Protein AF-A0AA88HZB4-F1 (afdb_monomer)

pLDDT: mean 80.57, std 10.84, range [52.97, 94.88]

Structure (mmCIF, N/CA/C/O backbone):
data_AF-A0AA88HZB4-F1
#
_entry.id   AF-A0AA88HZB4-F1
#
loop_
_atom_site.group_PDB
_atom_site.id
_atom_site.type_symbol
_atom_site.label_atom_id
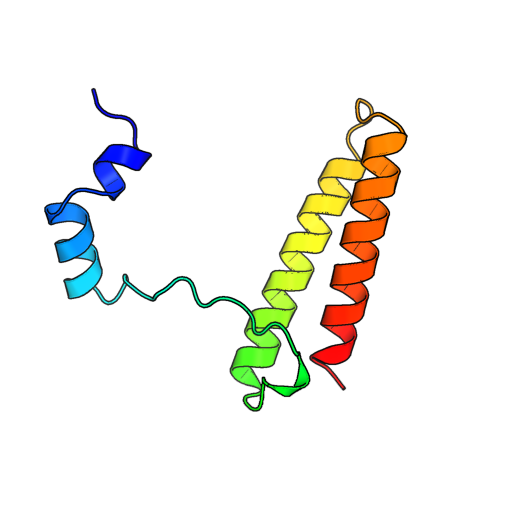_atom_site.label_alt_id
_atom_site.label_comp_id
_atom_site.label_asym_id
_atom_site.label_entity_id
_atom_site.label_seq_id
_atom_site.pdbx_PDB_ins_code
_atom_site.Cartn_x
_atom_site.Cartn_y
_atom_site.Cartn_z
_atom_site.occupancy
_atom_site.B_iso_or_equiv
_atom_site.auth_seq_id
_atom_site.auth_comp_id
_atom_site.auth_asym_id
_atom_site.auth_atom_id
_atom_site.pdbx_PDB_model_num
ATOM 1 N N . MET A 1 1 ? 25.271 -20.239 12.674 1.00 54.69 1 MET A N 1
ATOM 2 C CA . MET A 1 1 ? 24.549 -19.139 13.359 1.00 54.69 1 MET A CA 1
ATOM 3 C C . MET A 1 1 ? 23.183 -18.993 12.704 1.00 54.69 1 MET A C 1
ATOM 5 O O . MET A 1 1 ? 23.149 -18.858 11.491 1.00 54.69 1 MET A O 1
ATOM 9 N N . ALA A 1 2 ? 22.084 -19.064 13.460 1.00 62.09 2 ALA A N 1
ATOM 10 C CA . ALA A 1 2 ? 20.729 -18.911 12.912 1.00 62.09 2 ALA A CA 1
ATOM 11 C C . ALA A 1 2 ? 20.467 -17.471 12.422 1.00 62.09 2 ALA A C 1
ATOM 13 O O . ALA A 1 2 ? 20.993 -16.515 13.012 1.00 62.09 2 ALA A O 1
ATOM 14 N N . ARG A 1 3 ? 19.662 -17.312 11.361 1.00 69.94 3 ARG A N 1
ATOM 15 C CA . ARG A 1 3 ? 19.270 -16.009 10.786 1.00 69.94 3 ARG A CA 1
ATOM 16 C C . ARG A 1 3 ? 18.473 -15.189 11.808 1.00 69.94 3 ARG A C 1
ATOM 18 O O . ARG A 1 3 ? 17.791 -15.738 12.669 1.00 69.94 3 ARG A O 1
ATOM 25 N N . ASN A 1 4 ? 18.523 -13.857 11.709 1.00 77.12 4 ASN A N 1
ATOM 26 C CA . ASN A 1 4 ? 17.829 -12.958 12.647 1.00 77.12 4 ASN A CA 1
ATOM 27 C C . ASN A 1 4 ? 16.318 -13.260 12.755 1.00 77.12 4 ASN A C 1
ATOM 29 O O . ASN A 1 4 ? 15.748 -13.248 13.842 1.00 77.12 4 ASN A O 1
ATOM 33 N N . SER A 1 5 ? 15.695 -13.628 11.633 1.00 70.44 5 SER A N 1
ATOM 34 C CA . SER A 1 5 ? 14.299 -14.074 11.570 1.00 70.44 5 SER A CA 1
ATOM 35 C C . SER A 1 5 ? 14.019 -15.321 12.413 1.00 70.44 5 SER A C 1
ATOM 37 O O . SER A 1 5 ? 12.955 -15.426 13.009 1.00 70.44 5 SER A O 1
ATOM 39 N N . GLU A 1 6 ? 14.965 -16.256 12.493 1.00 70.88 6 GLU A N 1
ATOM 40 C CA . GLU A 1 6 ? 14.822 -17.493 13.269 1.00 70.88 6 GLU A CA 1
ATOM 41 C C . GLU A 1 6 ? 14.989 -17.215 14.766 1.00 70.88 6 GLU A C 1
ATOM 43 O O . GLU A 1 6 ? 14.200 -17.696 15.578 1.00 70.88 6 GLU A O 1
ATOM 48 N N . LYS A 1 7 ? 15.948 -16.356 15.138 1.00 75.81 7 LYS A N 1
ATOM 49 C CA . LYS A 1 7 ? 16.141 -15.911 16.530 1.00 75.81 7 LYS A CA 1
ATOM 50 C C . LYS A 1 7 ? 14.914 -15.168 17.070 1.00 75.81 7 LYS A C 1
ATOM 52 O O . LYS A 1 7 ? 14.514 -15.405 18.211 1.00 75.81 7 LYS A O 1
ATOM 57 N N . ALA A 1 8 ? 14.284 -14.343 16.232 1.00 66.25 8 ALA A N 1
ATOM 58 C CA . ALA A 1 8 ? 13.065 -13.605 16.563 1.00 66.25 8 ALA A CA 1
ATOM 59 C C . ALA A 1 8 ? 11.830 -14.506 16.775 1.00 66.25 8 ALA A C 1
ATOM 61 O O . ALA A 1 8 ? 10.855 -14.067 17.377 1.00 66.25 8 ALA A O 1
ATOM 62 N N . MET A 1 9 ? 11.864 -15.762 16.311 1.00 73.19 9 MET A N 1
ATOM 63 C CA . MET A 1 9 ? 10.734 -16.697 16.399 1.00 73.19 9 MET A CA 1
ATOM 64 C C . MET A 1 9 ? 10.838 -17.700 17.552 1.00 73.19 9 MET A C 1
ATOM 66 O O . MET A 1 9 ? 9.896 -18.467 17.757 1.00 73.19 9 MET A O 1
ATOM 70 N N . THR A 1 10 ? 11.937 -17.688 18.311 1.00 84.75 10 THR A N 1
ATOM 71 C CA . THR A 1 10 ? 12.145 -18.590 19.454 1.00 84.75 10 THR A CA 1
ATOM 72 C C . THR A 1 10 ? 11.118 -18.371 20.569 1.00 84.75 10 THR A C 1
ATOM 74 O O . THR A 1 10 ? 10.600 -17.269 20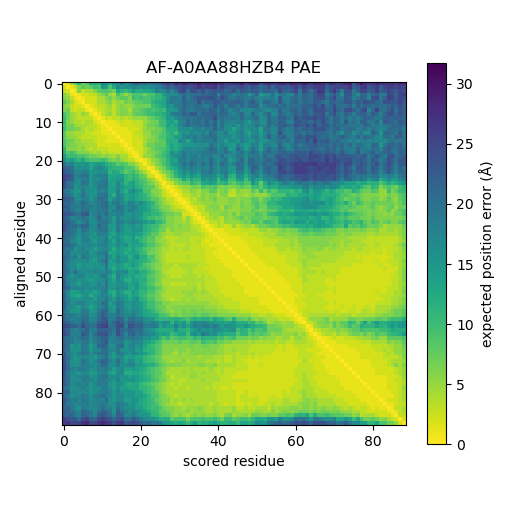.754 1.00 84.75 10 THR A O 1
ATOM 77 N N . ALA A 1 11 ? 10.850 -19.421 21.354 1.00 80.31 11 ALA A N 1
ATOM 78 C CA . ALA A 1 11 ? 9.925 -19.359 22.488 1.00 80.31 11 ALA A CA 1
ATOM 79 C C . ALA A 1 11 ? 10.318 -18.267 23.499 1.00 80.31 11 ALA A C 1
ATOM 81 O O . ALA A 1 11 ? 9.458 -17.521 23.957 1.00 80.31 11 ALA A O 1
ATOM 82 N N . LEU A 1 12 ? 11.620 -18.107 23.767 1.00 82.44 12 LEU A N 1
ATOM 83 C CA . LEU A 1 12 ? 12.142 -17.068 24.657 1.00 82.44 12 LEU A CA 1
ATOM 84 C C . LEU A 1 12 ? 11.910 -15.653 24.103 1.00 82.44 12 LEU A C 1
ATOM 86 O O . LEU A 1 12 ? 11.512 -14.764 24.851 1.00 82.44 12 LEU A O 1
ATOM 90 N N . ALA A 1 13 ? 12.125 -15.440 22.799 1.00 79.44 13 ALA A N 1
ATOM 91 C CA . ALA A 1 13 ? 11.880 -14.147 22.160 1.00 79.44 13 ALA A CA 1
ATOM 92 C C . ALA A 1 13 ? 10.390 -13.775 22.182 1.00 79.44 13 ALA A C 1
ATOM 94 O O . ALA A 1 13 ? 10.046 -12.633 22.478 1.00 79.44 13 ALA A O 1
ATOM 95 N N . ARG A 1 14 ? 9.502 -14.748 21.937 1.00 75.88 14 ARG A N 1
ATOM 96 C CA . ARG A 1 14 ? 8.050 -14.548 22.049 1.00 75.88 14 ARG A CA 1
ATOM 97 C C . ARG A 1 14 ? 7.622 -14.273 23.489 1.00 75.88 14 ARG A C 1
ATOM 99 O O . ARG A 1 14 ? 6.849 -13.354 23.712 1.00 75.88 14 ARG A O 1
ATOM 106 N N . TRP A 1 15 ? 8.149 -15.012 24.464 1.00 81.06 15 TRP A N 1
ATOM 107 C CA . TRP A 1 15 ? 7.836 -14.809 25.882 1.00 81.06 15 TRP A CA 1
ATOM 108 C C . TRP A 1 15 ? 8.260 -13.415 26.371 1.00 81.06 15 TRP A C 1
ATOM 110 O O . TRP A 1 15 ? 7.439 -12.683 26.915 1.00 81.06 15 TRP A O 1
ATOM 120 N N . ARG A 1 16 ? 9.491 -12.987 26.050 1.00 79.75 16 ARG A N 1
ATOM 121 C CA . ARG A 1 16 ? 9.987 -11.620 26.307 1.00 79.75 16 ARG A CA 1
ATOM 122 C C . ARG A 1 16 ? 9.105 -10.549 25.661 1.00 79.75 16 ARG A C 1
ATOM 124 O O . ARG A 1 16 ? 8.850 -9.509 26.259 1.00 79.75 16 ARG A O 1
ATOM 131 N N . ALA A 1 17 ? 8.644 -10.785 24.433 1.00 74.88 17 ALA A N 1
ATOM 132 C CA . ALA A 1 17 ? 7.771 -9.841 23.746 1.00 74.88 17 ALA A CA 1
ATOM 133 C C . ALA A 1 17 ? 6.375 -9.748 24.393 1.00 74.88 17 ALA A C 1
ATOM 135 O O . ALA A 1 17 ? 5.774 -8.672 24.385 1.00 74.88 17 ALA A O 1
ATOM 136 N N . ALA A 1 18 ? 5.878 -10.849 24.968 1.00 75.56 18 ALA A N 1
ATOM 137 C CA . ALA A 1 18 ? 4.588 -10.915 25.655 1.00 75.56 18 ALA A CA 1
ATOM 138 C C . ALA A 1 18 ? 4.649 -10.171 26.991 1.00 75.56 18 ALA A C 1
ATOM 140 O O . ALA A 1 18 ? 3.784 -9.346 27.263 1.00 75.56 18 ALA A O 1
ATOM 141 N N . GLU A 1 19 ? 5.709 -10.404 27.766 1.00 78.56 19 GLU A N 1
ATOM 142 C CA . GLU A 1 19 ? 5.982 -9.723 29.037 1.00 78.56 19 GLU A CA 1
ATOM 143 C C . GLU A 1 19 ? 6.102 -8.201 28.855 1.00 78.56 19 GLU A C 1
ATOM 145 O O . GLU A 1 19 ? 5.525 -7.427 29.610 1.00 78.56 19 GLU A O 1
ATOM 150 N N . MET A 1 20 ? 6.780 -7.764 27.790 1.00 76.62 20 MET A N 1
ATOM 151 C CA . MET A 1 20 ? 6.957 -6.344 27.467 1.00 76.62 20 MET A CA 1
ATOM 152 C C . MET A 1 20 ? 5.728 -5.697 26.795 1.00 76.62 20 MET A C 1
ATOM 154 O O . MET A 1 20 ? 5.796 -4.531 26.408 1.00 76.62 20 MET A O 1
ATOM 158 N N . GLY A 1 21 ? 4.635 -6.436 26.558 1.00 62.72 21 GLY A N 1
ATOM 159 C CA . GLY A 1 21 ? 3.461 -5.933 25.823 1.00 62.72 21 GLY A CA 1
ATOM 160 C C . GLY A 1 21 ? 3.750 -5.534 24.365 1.00 62.72 21 GLY A C 1
ATOM 161 O O . GLY A 1 21 ? 2.974 -4.815 23.735 1.00 62.72 21 GLY A O 1
ATOM 162 N N . THR A 1 22 ? 4.879 -5.990 23.814 1.00 58.91 22 THR A N 1
ATOM 163 C CA . THR A 1 22 ? 5.325 -5.701 22.437 1.00 58.91 22 THR A CA 1
ATOM 164 C C . THR A 1 22 ? 4.784 -6.705 21.423 1.00 58.91 22 THR A C 1
ATOM 166 O O . THR A 1 22 ? 4.805 -6.440 20.222 1.00 58.91 22 THR A O 1
ATOM 169 N N . LEU A 1 23 ? 4.218 -7.819 21.897 1.00 52.97 23 LEU A N 1
ATOM 170 C CA . LEU A 1 23 ? 3.351 -8.722 21.139 1.00 52.97 23 LEU A CA 1
ATOM 171 C C . LEU A 1 23 ? 1.978 -8.075 20.884 1.00 52.97 23 LEU A C 1
ATOM 173 O O . LEU A 1 23 ? 0.932 -8.650 21.167 1.00 52.97 23 LEU A O 1
ATOM 177 N N . LYS A 1 24 ? 1.957 -6.869 20.313 1.00 56.62 24 LYS A N 1
ATOM 178 C CA . LYS A 1 24 ? 0.755 -6.438 19.606 1.00 56.62 24 LYS A CA 1
ATOM 179 C C . LYS A 1 24 ? 0.668 -7.320 18.369 1.00 56.62 24 LYS A C 1
ATOM 181 O O . LYS A 1 24 ? 1.642 -7.425 17.614 1.00 56.62 24 LYS A O 1
ATOM 186 N N . ALA A 1 25 ? -0.469 -7.992 18.180 1.00 57.34 25 ALA A N 1
ATOM 187 C CA . ALA A 1 25 ? -0.798 -8.549 16.876 1.00 57.34 25 ALA A CA 1
ATOM 188 C C . ALA A 1 25 ? -0.482 -7.464 15.839 1.00 57.34 25 ALA A C 1
ATOM 190 O O . ALA A 1 25 ? -0.657 -6.280 16.126 1.00 57.34 25 ALA A O 1
ATOM 191 N N . LYS A 1 26 ? 0.082 -7.826 14.680 1.00 58.44 26 LYS A N 1
ATOM 192 C CA . LYS A 1 26 ? 0.229 -6.842 13.605 1.00 58.44 26 LYS A CA 1
ATOM 193 C C . LYS A 1 26 ? -1.177 -6.352 13.309 1.00 58.44 26 LYS A C 1
ATOM 195 O O . LYS A 1 26 ? -1.903 -7.069 12.624 1.00 58.44 26 LYS A O 1
ATOM 200 N N . ASP A 1 27 ? -1.545 -5.202 13.871 1.00 65.31 27 ASP A N 1
ATOM 201 C CA . ASP A 1 27 ? -2.835 -4.595 13.626 1.00 65.31 27 ASP A CA 1
ATOM 202 C C . ASP A 1 27 ? -2.901 -4.492 12.107 1.00 65.31 27 ASP A C 1
ATOM 204 O O . ASP A 1 27 ? -2.049 -3.866 11.458 1.00 65.31 27 ASP A O 1
ATOM 208 N N . ARG A 1 28 ? -3.814 -5.256 11.525 1.00 68.06 28 ARG A N 1
ATOM 209 C CA . ARG A 1 28 ? -4.000 -5.273 10.090 1.00 68.06 28 ARG A CA 1
ATOM 210 C C . ARG A 1 28 ? -5.063 -4.234 9.836 1.00 68.06 28 ARG A C 1
ATOM 212 O O . ARG A 1 28 ? -6.113 -4.280 10.468 1.00 68.06 28 ARG A O 1
ATOM 219 N N . ARG A 1 29 ? -4.768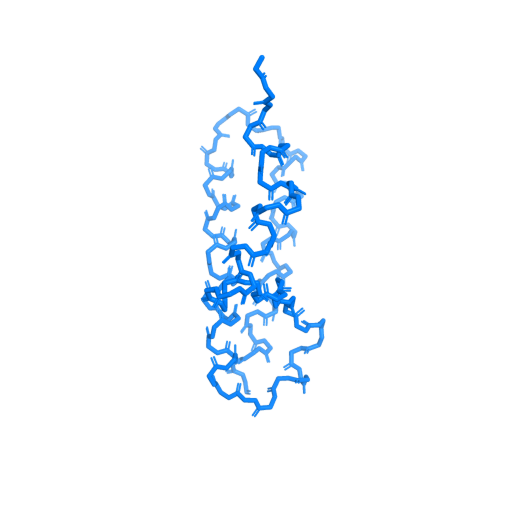 -3.296 8.941 1.00 77.25 29 ARG A N 1
ATOM 220 C CA . ARG A 1 29 ? -5.764 -2.310 8.549 1.00 77.25 29 ARG A CA 1
ATOM 221 C C . ARG A 1 29 ? -7.042 -3.037 8.100 1.00 77.25 29 ARG A C 1
ATOM 223 O O . ARG A 1 29 ? -6.908 -4.020 7.357 1.00 77.25 29 ARG A O 1
ATOM 230 N N . PRO A 1 30 ? -8.227 -2.575 8.533 1.00 77.62 30 PRO A N 1
ATOM 231 C CA . PRO A 1 30 ? -9.501 -3.076 8.035 1.00 77.62 30 PRO A CA 1
ATOM 232 C C . PRO A 1 30 ? -9.557 -3.031 6.506 1.00 77.62 30 PRO A C 1
ATOM 234 O O . PRO A 1 30 ? -8.939 -2.171 5.876 1.00 77.62 30 PRO A O 1
ATOM 237 N N . TYR A 1 31 ? -10.281 -3.972 5.901 1.00 71.88 31 TYR A N 1
ATOM 238 C CA . TYR A 1 31 ? -10.445 -3.994 4.446 1.00 71.88 31 TYR A CA 1
ATOM 239 C C . TYR A 1 31 ? -11.418 -2.902 3.979 1.00 71.88 31 TYR A C 1
ATOM 241 O O . TYR A 1 31 ? -11.197 -2.286 2.936 1.00 71.88 31 TYR A O 1
ATOM 249 N N . LEU A 1 32 ? -12.464 -2.634 4.768 1.00 74.19 32 LEU A N 1
ATOM 250 C CA . LEU A 1 32 ? -13.370 -1.511 4.558 1.00 74.19 32 LEU A CA 1
ATOM 251 C C . LEU A 1 32 ? -12.973 -0.343 5.461 1.00 74.19 32 LEU A C 1
ATOM 253 O O . LEU A 1 32 ? -12.923 -0.472 6.679 1.00 74.19 32 LEU A O 1
ATOM 257 N N . ALA A 1 33 ? -12.764 0.830 4.864 1.00 72.19 33 ALA A N 1
ATOM 258 C CA . ALA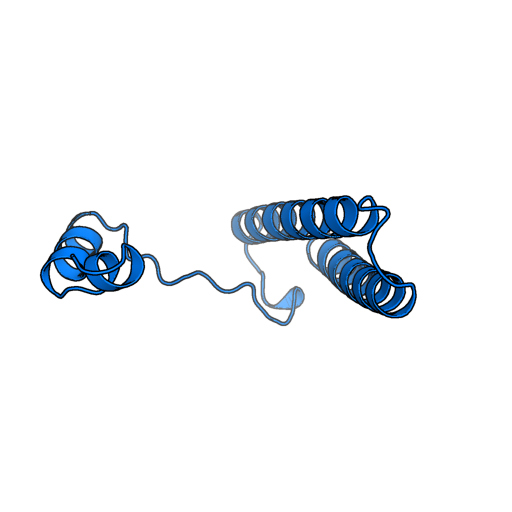 A 1 33 ? -12.519 2.060 5.617 1.00 72.19 33 ALA A CA 1
ATOM 259 C C . ALA A 1 33 ? -13.705 2.448 6.522 1.00 72.19 33 ALA A C 1
ATOM 261 O O . ALA A 1 33 ? -13.496 3.042 7.571 1.00 72.19 33 ALA A O 1
ATOM 262 N N . THR A 1 34 ? -14.928 2.058 6.149 1.00 71.62 34 THR A N 1
ATOM 263 C CA . THR A 1 34 ? -16.158 2.256 6.934 1.00 71.62 34 THR A CA 1
ATOM 264 C C . THR A 1 34 ? -16.243 1.408 8.201 1.00 71.62 34 THR A C 1
ATOM 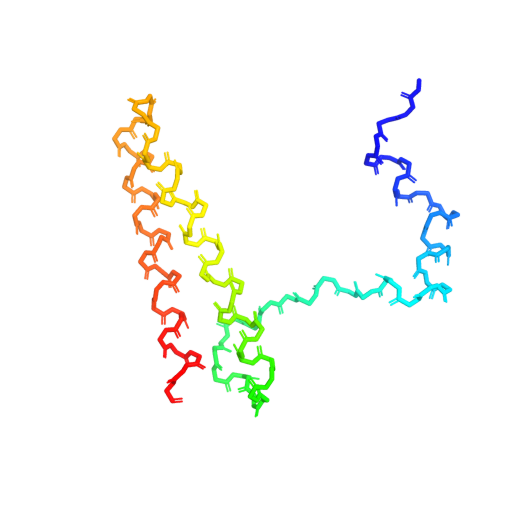266 O O . THR A 1 34 ? -17.147 1.628 8.988 1.00 71.62 34 THR A O 1
ATOM 269 N N . GLU A 1 35 ? -15.353 0.433 8.404 1.00 76.75 35 GLU A N 1
ATOM 270 C CA . GLU A 1 35 ? -15.272 -0.322 9.668 1.00 76.75 35 GLU A CA 1
ATOM 271 C C . GLU A 1 35 ? -14.413 0.406 10.720 1.00 76.75 35 GLU A C 1
ATOM 273 O O . GLU A 1 35 ? -14.232 -0.090 11.829 1.00 76.75 35 GLU A O 1
ATOM 278 N N . CYS A 1 36 ? -13.833 1.558 10.369 1.00 78.94 36 CYS A N 1
ATOM 279 C CA . CYS A 1 36 ? -12.998 2.354 11.258 1.00 78.94 36 CYS A CA 1
ATOM 280 C C . CYS A 1 36 ? -13.836 3.452 11.928 1.00 78.94 36 CYS A C 1
ATOM 282 O O . CYS A 1 36 ? -13.924 4.564 11.413 1.00 78.94 36 CYS A O 1
ATOM 284 N N . ASP A 1 37 ? -14.416 3.143 13.088 1.00 76.12 37 ASP A N 1
ATOM 285 C CA . ASP A 1 37 ? -15.240 4.091 13.856 1.00 76.12 37 ASP A CA 1
ATOM 286 C C . ASP A 1 37 ? -14.416 5.014 14.780 1.00 76.12 37 ASP A C 1
ATOM 288 O O . ASP A 1 37 ? -14.927 6.012 15.290 1.00 76.12 37 ASP A O 1
ATOM 292 N N . ASP A 1 38 ? -13.130 4.706 15.001 1.00 83.44 38 ASP A N 1
ATOM 293 C CA . ASP A 1 38 ? -12.220 5.515 15.821 1.00 83.44 38 ASP A CA 1
ATOM 294 C C . ASP A 1 38 ? -11.333 6.435 14.965 1.00 83.44 38 ASP A C 1
ATOM 296 O O . ASP A 1 38 ? -10.581 6.000 14.086 1.00 83.44 38 ASP A O 1
ATOM 300 N N . LEU A 1 39 ? -11.361 7.730 15.289 1.00 82.50 39 LEU A N 1
ATOM 301 C CA . LEU A 1 39 ? -10.540 8.763 14.664 1.00 82.50 39 LEU A CA 1
ATOM 302 C C . LEU A 1 39 ? -9.034 8.519 14.867 1.00 82.50 39 LEU A C 1
ATOM 304 O O . LEU A 1 39 ? -8.236 8.800 13.967 1.00 82.50 39 LEU A O 1
ATOM 308 N N . GLN A 1 40 ? -8.620 8.002 16.030 1.00 84.12 40 GLN A N 1
ATOM 309 C CA . GLN A 1 40 ? -7.201 7.742 16.301 1.00 84.12 40 GLN A CA 1
ATOM 310 C C . GLN A 1 40 ? -6.667 6.594 15.438 1.00 84.12 40 GLN A C 1
ATOM 312 O O . GLN A 1 40 ? -5.555 6.673 14.900 1.00 84.12 40 GLN A O 1
ATOM 317 N N . GLU A 1 41 ? -7.466 5.543 15.261 1.00 83.62 41 GLU A N 1
ATOM 318 C CA . GLU A 1 41 ? -7.140 4.443 14.359 1.00 83.62 41 GLU A CA 1
ATOM 319 C C . GLU A 1 41 ? -7.139 4.888 12.897 1.00 83.62 41 GLU A C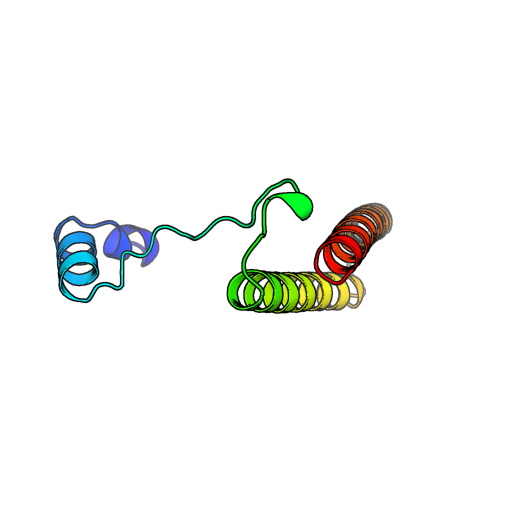 1
ATOM 321 O O . GLU A 1 41 ? -6.193 4.567 12.170 1.00 83.62 41 GLU A O 1
ATOM 326 N N . ALA A 1 42 ? -8.117 5.694 12.477 1.00 84.25 42 ALA A N 1
ATOM 327 C CA . ALA A 1 42 ? -8.177 6.233 11.121 1.00 84.25 42 ALA A CA 1
ATOM 328 C C . ALA A 1 42 ? -6.897 7.009 10.769 1.00 84.25 42 ALA A C 1
ATOM 330 O O . ALA A 1 42 ? -6.284 6.774 9.721 1.00 84.25 42 ALA A O 1
ATOM 331 N N . GLU A 1 43 ? -6.418 7.865 11.675 1.00 85.69 43 GLU A N 1
ATOM 332 C CA . GLU A 1 43 ? -5.185 8.629 11.479 1.00 85.69 43 GLU A CA 1
ATOM 333 C C . GLU A 1 43 ? -3.941 7.725 11.425 1.00 85.69 43 GLU A C 1
ATOM 335 O O . GLU A 1 43 ? -3.088 7.878 10.539 1.00 85.69 43 GLU A O 1
ATOM 340 N N . LYS A 1 44 ? -3.856 6.716 12.305 1.00 87.69 44 LYS A N 1
ATOM 341 C CA . LYS A 1 44 ? -2.791 5.697 12.275 1.00 87.69 44 LYS A CA 1
ATOM 342 C C . LYS A 1 44 ? -2.751 4.984 10.920 1.00 87.69 44 LYS A C 1
ATOM 344 O O . LYS A 1 44 ? -1.677 4.849 10.317 1.00 87.69 44 LYS A O 1
ATOM 349 N N . TRP A 1 45 ? -3.906 4.559 10.412 1.00 87.31 45 TRP A N 1
ATOM 350 C CA . TRP A 1 45 ? -4.017 3.881 9.124 1.00 87.31 45 TRP A CA 1
ATOM 351 C C . TRP A 1 45 ? -3.671 4.797 7.958 1.00 87.31 45 TRP A C 1
ATOM 353 O O . TRP A 1 45 ? -2.913 4.386 7.072 1.00 87.31 45 TRP A O 1
ATOM 363 N N . ARG A 1 46 ? -4.119 6.053 7.998 1.00 87.19 46 ARG A N 1
ATOM 364 C CA . ARG A 1 46 ? -3.798 7.084 7.007 1.00 87.19 46 ARG A CA 1
ATOM 365 C C . ARG A 1 46 ? -2.293 7.327 6.911 1.00 87.19 46 ARG A C 1
ATOM 367 O O . ARG A 1 46 ? -1.743 7.344 5.806 1.00 87.19 46 ARG A O 1
ATOM 374 N N . MET A 1 47 ? -1.599 7.445 8.046 1.00 88.88 47 MET A N 1
ATOM 375 C CA . MET A 1 47 ? -0.137 7.568 8.069 1.00 88.88 47 MET A CA 1
ATOM 376 C C . MET A 1 47 ? 0.550 6.345 7.458 1.00 88.88 47 MET A C 1
ATOM 378 O O . MET A 1 47 ? 1.531 6.486 6.720 1.00 88.88 47 MET A O 1
ATOM 382 N N . GLN A 1 48 ? 0.046 5.142 7.734 1.00 88.88 48 GLN A N 1
ATOM 383 C CA . GLN A 1 48 ? 0.594 3.930 7.138 1.00 88.88 48 GLN A CA 1
ATOM 384 C C . GLN A 1 48 ? 0.411 3.915 5.609 1.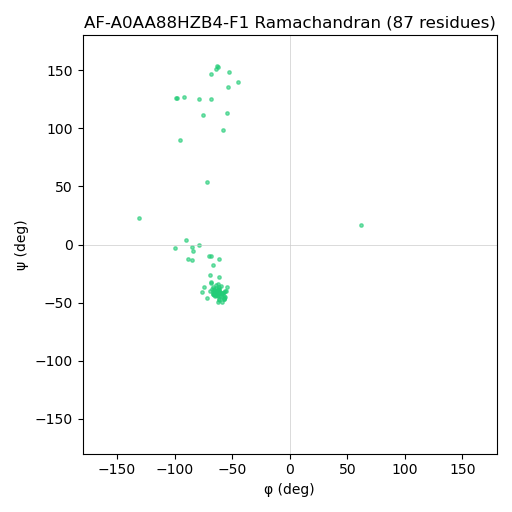00 88.88 48 GLN A C 1
ATOM 386 O O . GLN A 1 48 ? 1.377 3.610 4.908 1.00 88.88 48 GLN A O 1
ATOM 391 N N . ILE A 1 49 ? -0.756 4.311 5.080 1.00 89.50 49 ILE A N 1
ATOM 392 C CA . ILE A 1 49 ? -0.987 4.420 3.626 1.00 89.50 49 ILE A CA 1
ATOM 393 C C . ILE A 1 49 ? 0.030 5.361 2.985 1.00 89.50 49 ILE A C 1
ATOM 395 O O . ILE A 1 49 ? 0.650 5.025 1.978 1.00 89.50 49 ILE A O 1
ATOM 399 N N . ILE A 1 50 ? 0.240 6.535 3.584 1.00 90.25 50 ILE A N 1
ATOM 400 C CA . ILE A 1 50 ? 1.173 7.540 3.058 1.00 90.25 50 ILE A CA 1
ATOM 401 C C . ILE A 1 50 ? 2.599 6.976 2.985 1.00 90.25 50 ILE A C 1
ATOM 403 O O . ILE A 1 50 ? 3.288 7.167 1.980 1.00 90.25 50 ILE A O 1
ATOM 407 N N . ARG A 1 51 ? 3.037 6.232 4.009 1.00 92.44 51 ARG A N 1
ATOM 408 C CA . ARG A 1 51 ? 4.352 5.571 4.005 1.00 92.44 51 ARG A CA 1
ATOM 409 C C . ARG A 1 51 ? 4.460 4.509 2.911 1.00 92.44 51 ARG A C 1
ATOM 411 O O . ARG A 1 51 ? 5.511 4.392 2.285 1.00 92.44 51 ARG A O 1
ATOM 418 N N . GLU A 1 52 ? 3.405 3.733 2.677 1.00 91.81 52 GLU A N 1
ATOM 419 C CA . GLU A 1 52 ? 3.379 2.721 1.615 1.00 91.81 52 GLU A CA 1
ATOM 420 C C . GLU A 1 52 ? 3.426 3.353 0.219 1.00 91.81 52 GLU A C 1
ATOM 422 O O . GLU A 1 52 ? 4.216 2.911 -0.617 1.00 91.81 52 GLU A O 1
ATOM 427 N N . ILE A 1 53 ? 2.670 4.433 -0.007 1.00 92.06 53 ILE A N 1
ATOM 428 C CA . ILE A 1 53 ? 2.727 5.218 -1.248 1.00 92.06 53 ILE A CA 1
ATOM 429 C C . ILE A 1 53 ? 4.144 5.754 -1.468 1.00 92.06 53 ILE A C 1
ATOM 431 O O . ILE A 1 53 ? 4.707 5.550 -2.538 1.00 92.06 53 ILE A O 1
ATOM 435 N N . SER A 1 54 ? 4.757 6.378 -0.456 1.00 93.06 54 SER A N 1
ATOM 436 C CA . SER A 1 54 ? 6.113 6.933 -0.567 1.00 93.06 54 SER A CA 1
ATOM 437 C C . SER A 1 54 ? 7.148 5.873 -0.965 1.00 93.06 54 SER A C 1
ATOM 439 O O . SER A 1 54 ? 7.968 6.115 -1.851 1.00 93.06 54 SER A O 1
ATOM 441 N N . LYS A 1 55 ? 7.064 4.662 -0.394 1.00 93.06 55 LYS A N 1
ATOM 442 C CA . LYS A 1 55 ? 7.932 3.537 -0.782 1.00 93.06 55 LYS A CA 1
ATOM 443 C C . LYS A 1 55 ? 7.735 3.132 -2.241 1.00 93.06 55 LYS A C 1
ATOM 445 O O . LYS A 1 55 ? 8.721 2.912 -2.937 1.00 93.06 55 LYS A O 1
ATOM 450 N N . LYS A 1 56 ? 6.489 3.039 -2.714 1.00 92.38 56 LYS A N 1
ATOM 451 C CA . LYS A 1 56 ? 6.193 2.686 -4.113 1.00 92.38 56 LYS A CA 1
ATOM 452 C C . LYS A 1 56 ? 6.633 3.781 -5.086 1.00 92.38 56 LYS A C 1
ATOM 454 O O . LYS A 1 56 ? 7.202 3.466 -6.122 1.00 92.38 56 LYS A O 1
ATOM 459 N N . VAL A 1 57 ? 6.467 5.054 -4.725 1.00 92.25 57 VAL A N 1
ATOM 460 C CA . VAL A 1 57 ? 6.985 6.190 -5.508 1.00 92.25 57 VAL A CA 1
ATOM 461 C C . VAL A 1 57 ? 8.510 6.123 -5.618 1.00 92.25 57 VAL A C 1
ATOM 463 O O . VAL A 1 57 ? 9.048 6.254 -6.712 1.00 92.25 57 VAL A O 1
ATOM 466 N N . SER A 1 58 ? 9.209 5.830 -4.518 1.00 91.62 58 SER A N 1
ATOM 467 C CA . SER A 1 58 ? 10.663 5.626 -4.547 1.00 91.62 58 SER A CA 1
ATOM 468 C C . SER A 1 58 ? 11.064 4.431 -5.424 1.00 91.62 58 SER A C 1
ATOM 470 O O . SER A 1 58 ? 12.082 4.490 -6.107 1.00 91.62 58 SER A O 1
ATOM 472 N N . GLN A 1 59 ? 10.251 3.368 -5.480 1.00 89.69 59 GLN A N 1
ATOM 473 C CA . GLN A 1 59 ? 10.487 2.251 -6.399 1.00 89.69 59 GLN A CA 1
ATOM 474 C C . GLN A 1 59 ? 10.338 2.654 -7.870 1.00 89.69 59 GLN A C 1
ATOM 476 O O . GLN A 1 59 ? 11.145 2.206 -8.680 1.00 89.69 59 GLN A O 1
ATOM 481 N N . ILE A 1 60 ? 9.360 3.504 -8.203 1.00 88.19 60 ILE A N 1
ATOM 482 C CA . ILE A 1 60 ? 9.157 4.035 -9.564 1.00 88.19 60 ILE A CA 1
ATOM 483 C C . ILE A 1 60 ? 10.342 4.899 -10.010 1.00 88.19 60 ILE A C 1
ATOM 485 O O . ILE A 1 60 ? 10.714 4.868 -11.177 1.00 88.19 60 ILE A O 1
ATOM 489 N N . GLN A 1 61 ? 10.967 5.639 -9.089 1.00 86.38 61 GLN A N 1
ATOM 490 C CA . GLN A 1 61 ? 12.133 6.480 -9.386 1.00 86.38 61 GLN A CA 1
ATOM 491 C C . GLN A 1 61 ? 13.403 5.682 -9.745 1.00 86.38 61 GLN A C 1
ATOM 493 O O . GLN A 1 61 ? 14.378 6.274 -10.205 1.00 86.38 61 GLN A O 1
ATOM 498 N N . ASN A 1 62 ? 13.419 4.355 -9.574 1.00 85.81 62 ASN A N 1
ATOM 499 C CA . ASN A 1 62 ? 14.544 3.530 -10.011 1.00 85.81 62 ASN A CA 1
ATOM 500 C C . ASN A 1 62 ? 14.530 3.361 -11.536 1.00 85.81 62 ASN A C 1
ATOM 502 O O . ASN A 1 62 ? 13.707 2.631 -12.078 1.00 85.81 62 ASN A O 1
ATOM 506 N N . ALA A 1 63 ? 15.506 3.957 -12.224 1.00 74.88 63 ALA A N 1
ATOM 507 C CA . ALA A 1 63 ? 15.610 3.947 -13.689 1.00 74.88 63 ALA A CA 1
ATOM 508 C C . ALA A 1 63 ? 15.773 2.549 -14.333 1.00 74.88 63 ALA A C 1
ATOM 510 O O . ALA A 1 63 ? 15.645 2.415 -15.545 1.00 74.88 63 ALA A O 1
ATOM 511 N N . GLY A 1 64 ? 16.053 1.507 -13.540 1.00 83.56 64 GLY A N 1
ATOM 512 C CA . GLY A 1 64 ? 16.141 0.113 -13.996 1.00 83.56 64 GLY A CA 1
ATOM 513 C C . GLY A 1 64 ? 14.825 -0.672 -13.927 1.00 83.56 64 GLY A C 1
ATOM 514 O O . GLY A 1 64 ? 14.827 -1.879 -14.165 1.00 83.56 64 GLY A O 1
ATOM 515 N N . LEU A 1 65 ? 13.711 -0.039 -13.547 1.00 83.69 65 LEU A N 1
ATOM 516 C CA . LEU A 1 65 ? 12.414 -0.706 -13.471 1.00 83.69 65 LEU A CA 1
ATOM 517 C C . LEU A 1 65 ? 11.797 -0.846 -14.872 1.00 83.69 65 LEU A C 1
ATOM 519 O O . LEU A 1 65 ? 11.608 0.140 -15.577 1.00 83.69 65 LEU A O 1
ATOM 523 N N . GLY A 1 66 ? 11.447 -2.071 -15.269 1.00 86.69 66 GLY A N 1
ATOM 524 C CA . GLY A 1 66 ? 10.746 -2.309 -16.533 1.00 86.69 66 GLY A CA 1
ATOM 525 C C . GLY A 1 66 ? 9.353 -1.667 -16.562 1.00 86.69 66 GLY A C 1
ATOM 526 O O . GLY A 1 66 ? 8.682 -1.567 -15.533 1.00 86.69 66 GLY A O 1
ATOM 527 N N . GLU A 1 67 ? 8.886 -1.290 -17.754 1.00 85.44 67 GLU A N 1
ATOM 528 C CA . GLU A 1 67 ? 7.621 -0.565 -17.959 1.00 85.44 67 GLU A CA 1
ATOM 529 C C . GLU A 1 67 ? 6.406 -1.280 -17.344 1.00 85.44 67 GLU A C 1
ATOM 531 O O . GLU A 1 67 ? 5.562 -0.650 -16.708 1.00 85.44 67 GLU A O 1
ATOM 536 N N . PHE A 1 68 ? 6.351 -2.611 -17.456 1.00 89.56 68 PHE A N 1
ATOM 537 C CA . PHE A 1 68 ? 5.299 -3.428 -16.844 1.00 89.56 68 PHE A CA 1
ATOM 538 C C . PHE A 1 68 ? 5.229 -3.226 -15.323 1.00 89.56 68 PHE A C 1
ATOM 540 O O . PHE A 1 68 ? 4.159 -3.000 -14.763 1.00 89.56 68 PHE A O 1
ATOM 547 N N . ARG A 1 69 ? 6.388 -3.204 -14.654 1.00 88.62 69 ARG A N 1
ATOM 548 C CA . ARG A 1 69 ? 6.459 -3.028 -13.202 1.00 88.62 69 ARG A CA 1
ATOM 549 C C . ARG A 1 69 ? 6.043 -1.622 -12.775 1.00 88.62 69 ARG A C 1
ATOM 551 O O . ARG A 1 69 ? 5.460 -1.464 -11.707 1.00 8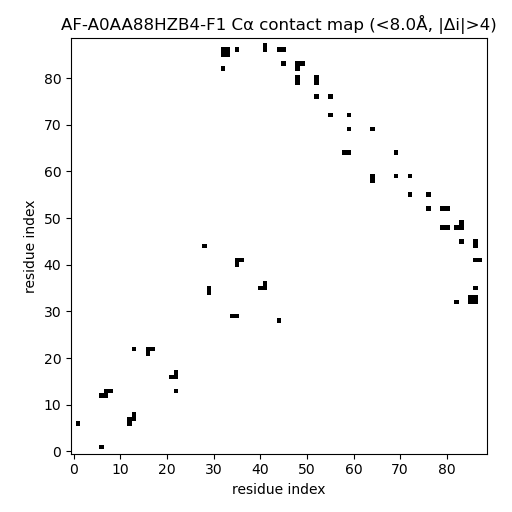8.62 69 ARG A O 1
ATOM 558 N N . ILE A 1 70 ? 6.323 -0.611 -13.598 1.00 90.56 70 ILE A N 1
ATOM 559 C CA . ILE A 1 70 ? 5.876 0.766 -13.352 1.00 90.56 70 ILE A CA 1
ATOM 560 C C . ILE A 1 70 ? 4.345 0.850 -13.415 1.00 90.56 70 ILE A C 1
ATOM 562 O O . ILE A 1 70 ? 3.745 1.491 -12.552 1.00 90.56 70 ILE A O 1
ATOM 566 N N . ARG A 1 71 ? 3.699 0.175 -14.378 1.00 92.38 71 ARG A N 1
ATOM 567 C CA . ARG A 1 71 ? 2.227 0.120 -14.460 1.00 92.38 71 ARG A CA 1
ATOM 568 C C . ARG A 1 71 ? 1.616 -0.541 -13.227 1.00 92.38 71 ARG A C 1
ATOM 570 O O . ARG A 1 71 ? 0.741 0.058 -12.609 1.00 92.38 71 ARG A O 1
ATOM 577 N N . ASP A 1 72 ? 2.145 -1.692 -12.810 1.00 92.81 72 ASP A N 1
ATOM 578 C CA . ASP A 1 72 ? 1.688 -2.374 -11.592 1.00 92.81 72 ASP A CA 1
ATOM 579 C C . ASP A 1 72 ? 1.802 -1.470 -10.357 1.00 92.81 72 ASP A C 1
ATOM 581 O O . ASP A 1 72 ? 0.872 -1.358 -9.558 1.00 92.81 72 ASP A O 1
ATOM 585 N N . LEU A 1 73 ? 2.942 -0.785 -10.201 1.00 92.94 73 LEU A N 1
ATOM 586 C CA . LEU A 1 73 ? 3.154 0.135 -9.085 1.00 92.94 73 LEU A CA 1
ATOM 587 C C . LEU A 1 73 ? 2.192 1.325 -9.132 1.00 92.94 73 LEU A C 1
ATOM 589 O O . LEU A 1 73 ? 1.702 1.738 -8.082 1.00 92.94 73 LEU A O 1
ATOM 593 N N . ASN A 1 74 ? 1.883 1.849 -10.318 1.00 92.69 74 ASN A N 1
ATOM 594 C CA . ASN A 1 74 ? 0.882 2.900 -10.484 1.00 92.69 74 ASN A CA 1
ATOM 595 C C . ASN A 1 74 ? -0.521 2.417 -10.094 1.00 92.69 74 ASN A C 1
ATOM 597 O O . ASN A 1 74 ? -1.229 3.124 -9.375 1.00 92.69 74 ASN A O 1
ATOM 601 N N . ASP A 1 75 ? -0.916 1.208 -10.489 1.00 94.88 75 ASP A N 1
ATOM 602 C CA . ASP A 1 75 ? -2.210 0.632 -10.108 1.00 94.88 75 ASP A CA 1
ATOM 603 C C . ASP A 1 75 ? -2.313 0.405 -8.597 1.00 94.88 75 ASP A C 1
ATOM 605 O O . ASP A 1 75 ? -3.342 0.701 -7.978 1.00 94.88 75 ASP A O 1
ATOM 609 N N . GLU A 1 76 ? -1.235 -0.070 -7.977 1.00 92.88 76 GLU A N 1
ATOM 610 C CA . GLU A 1 76 ? -1.137 -0.223 -6.528 1.00 92.88 76 GLU A CA 1
ATOM 611 C C . GLU A 1 76 ? -1.201 1.131 -5.801 1.00 92.88 76 GLU A C 1
ATOM 613 O O . GLU A 1 76 ? -1.932 1.261 -4.817 1.00 92.88 76 GLU A O 1
ATOM 618 N N . ILE A 1 77 ? -0.500 2.162 -6.289 1.00 93.19 77 ILE A N 1
ATOM 619 C CA . ILE A 1 77 ? -0.573 3.526 -5.739 1.00 93.19 77 ILE A CA 1
ATOM 620 C C . ILE A 1 77 ? -1.992 4.089 -5.871 1.00 93.19 77 ILE A C 1
ATOM 622 O O . ILE A 1 77 ? -2.517 4.657 -4.913 1.00 93.19 77 ILE A O 1
ATOM 626 N N . ASN A 1 78 ? -2.648 3.896 -7.016 1.00 93.38 78 ASN A N 1
ATOM 627 C CA . ASN A 1 78 ? -4.020 4.350 -7.240 1.00 93.38 78 ASN A CA 1
ATOM 628 C C . ASN A 1 78 ? -5.015 3.680 -6.281 1.00 93.38 78 ASN A C 1
ATOM 630 O O . ASN A 1 78 ? -5.938 4.335 -5.792 1.00 93.38 78 ASN A O 1
ATOM 634 N N . LYS A 1 79 ? -4.833 2.388 -5.974 1.00 90.88 79 LYS A N 1
ATOM 635 C CA . LYS A 1 79 ? -5.629 1.684 -4.953 1.00 90.88 79 LYS A CA 1
ATOM 636 C C . LYS A 1 79 ? -5.420 2.296 -3.565 1.00 90.88 79 LYS A C 1
ATOM 638 O O . LYS A 1 79 ? -6.401 2.668 -2.928 1.00 90.88 79 LYS A O 1
ATOM 643 N N . LEU A 1 80 ? -4.166 2.497 -3.157 1.00 89.31 80 LEU A N 1
ATOM 644 C CA . LEU A 1 80 ? -3.825 3.110 -1.867 1.00 89.31 80 LEU A CA 1
ATOM 645 C C . LEU A 1 80 ? -4.362 4.546 -1.734 1.00 89.31 80 LEU A C 1
ATOM 647 O O . LEU A 1 80 ? -4.832 4.946 -0.671 1.00 89.31 80 LEU A O 1
ATOM 651 N N . LEU A 1 81 ? -4.341 5.337 -2.810 1.00 88.69 81 LEU A N 1
ATOM 652 C CA . LEU A 1 81 ? -4.897 6.693 -2.809 1.00 88.69 81 LEU A CA 1
ATOM 653 C C . LEU A 1 81 ? -6.419 6.710 -2.625 1.00 88.69 81 LEU A C 1
ATOM 655 O O . LEU A 1 81 ? -6.930 7.592 -1.933 1.00 88.69 81 LEU A O 1
ATOM 659 N N . ARG A 1 82 ? -7.143 5.753 -3.220 1.00 87.31 82 ARG A N 1
ATOM 660 C CA . ARG A 1 82 ? -8.593 5.603 -3.008 1.00 87.31 82 ARG A CA 1
ATOM 661 C C . ARG A 1 82 ? -8.904 5.240 -1.561 1.00 87.31 82 ARG A C 1
ATOM 663 O O . ARG A 1 82 ? -9.764 5.862 -0.950 1.00 87.31 82 ARG A O 1
ATOM 670 N N . GLU A 1 83 ? -8.148 4.306 -1.006 1.00 85.12 83 GLU A N 1
ATOM 671 C CA . GLU A 1 83 ? -8.273 3.884 0.388 1.00 85.12 83 GLU A CA 1
ATOM 672 C C . GLU A 1 83 ? -8.005 5.038 1.367 1.00 85.12 83 GLU A C 1
ATOM 674 O O . GLU A 1 83 ? -8.767 5.251 2.305 1.00 85.12 83 GLU A O 1
ATOM 679 N N . LYS A 1 84 ? -6.992 5.874 1.093 1.00 85.00 84 LYS A N 1
ATOM 680 C CA . LYS A 1 84 ? -6.718 7.087 1.880 1.00 85.00 84 LYS A CA 1
ATOM 681 C C . LYS A 1 84 ? -7.907 8.048 1.900 1.00 85.00 84 LYS A C 1
ATOM 683 O O . LYS A 1 84 ? -8.164 8.656 2.932 1.00 85.00 84 LYS A O 1
ATOM 688 N N . ARG A 1 85 ? -8.582 8.236 0.760 1.00 83.75 85 ARG A N 1
ATOM 689 C CA . ARG A 1 85 ? -9.762 9.112 0.675 1.00 83.75 85 ARG A CA 1
ATOM 690 C C . ARG A 1 85 ? -10.930 8.551 1.480 1.00 83.75 85 ARG A C 1
ATOM 692 O O . ARG A 1 85 ? -11.643 9.328 2.093 1.00 83.75 85 ARG A O 1
ATOM 699 N N . ALA A 1 86 ? -11.087 7.230 1.500 1.00 81.06 86 ALA A N 1
ATOM 700 C CA . ALA A 1 86 ? -12.164 6.569 2.226 1.00 81.06 86 ALA A CA 1
ATOM 701 C C . ALA A 1 86 ? -12.020 6.658 3.759 1.00 81.06 86 ALA A C 1
ATOM 703 O O . ALA A 1 86 ? -13.025 6.619 4.449 1.00 81.06 86 ALA A O 1
ATOM 704 N N . LEU A 1 87 ? -10.799 6.809 4.289 1.00 75.56 87 LEU A N 1
ATOM 705 C CA . LEU A 1 87 ? -10.537 6.962 5.733 1.00 75.56 87 LEU A CA 1
ATOM 706 C C . LEU A 1 87 ? -10.676 8.403 6.263 1.00 75.56 87 LEU A C 1
ATOM 708 O O . LEU A 1 87 ? -10.488 8.623 7.454 1.00 75.56 87 LEU A O 1
ATOM 712 N N . GLY A 1 88 ? -10.894 9.396 5.397 1.00 63.62 88 GLY A N 1
ATOM 713 C CA . GLY A 1 88 ? -10.898 10.818 5.773 1.00 63.62 88 GLY A CA 1
ATOM 714 C C . GLY A 1 88 ? -12.108 11.595 5.263 1.00 63.62 88 GLY A C 1
ATOM 715 O O . GLY A 1 88 ? -11.984 12.804 5.065 1.00 63.62 88 GLY A O 1
ATOM 716 N N . GLY A 1 89 ? -13.207 10.893 4.975 1.00 53.47 89 GLY A N 1
ATOM 717 C CA . GLY A 1 89 ? -14.506 11.462 4.609 1.00 53.47 89 GLY A CA 1
ATOM 718 C C . GLY A 1 89 ? -15.485 11.396 5.766 1.00 53.47 89 GLY A C 1
ATOM 719 O O . GLY A 1 89 ? -15.359 10.443 6.564 1.00 53.47 89 GLY A O 1
#

Foldseek 3Di:
DDDPVVVCPDPVNVVVCVVVVVPDPPPDPDPALVVCPDPVVLVVVLVVLVVVLVVLVVVLPPPPDDPVSNVVSVVVSVVSVVSSVRSPD

InterPro domains:
  IPR009360 Pre-mRNA-splicing factor Isy1 [PF06246] (1-86)
  IPR009360 Pre-mRNA-splicing factor Isy1 [PTHR13021] (1-85)
  IPR029012 Helix hairpin bin domain superfamily [G3DSA:1.10.287.660] (38-87)
  IPR037200 Pre-mRNA-splicing factor Isy1 superfamily [SSF140102] (28-85)

Sequence (89 aa):
MARNSEKAMTALARWRAAEMGTLKAKDRRPYLATECDDLQEAEKWRMQIIREISKKVSQIQNAGLGEFRIRDLNDEINKLLREKRALGG

Radius of gyration: 17.74 Å; Cα contacts (8 Å, |Δi|>4): 41; chains: 1; bounding box: 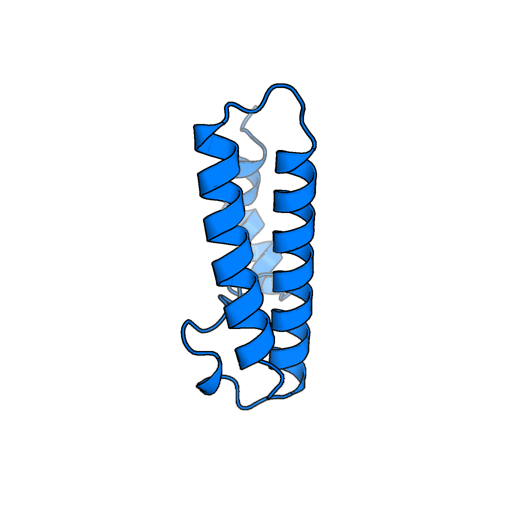41×31×47 Å

Solvent-accessible surface area (backbone atoms only — not comparable to full-atom values): 5341 Å² total; per-residue (Å²): 134,82,54,72,72,57,58,61,65,34,71,68,46,48,50,55,28,52,78,69,65,64,63,57,72,80,82,67,78,69,92,52,46,87,75,57,86,47,69,69,57,32,52,54,51,44,55,50,46,54,53,52,42,52,52,49,54,56,56,62,69,39,88,85,60,52,70,69,58,47,51,54,47,50,55,52,42,54,52,48,53,52,52,49,52,53,50,72,110

Mean predicted aligned error: 10.55 Å

Secondary structure (DSSP, 8-state):
---HHHHTTSHHHHHHHHHTT------PPPSSGGG---HHHHHHHHHHHHHHHHHHHHHHT-TT--HHHHHHHHHHHHHHHHHHHHT--

Nearest PDB structures (foldseek):
  5yzg-assembly1_y  TM=7.614E-01  e=1.249E-06  Homo sapiens
  1x4t-assembly1_A  TM=8.624E-01  e=1.081E-05  Mus musculus
  5gmk-assembly1_H  TM=7.403E-01  e=8.110E-04  Saccharomyces cerevisiae S288C
  7xnj-assembly1_A  TM=8.211E-01  e=4.850E+00  Pseudomonas aeruginosa PAO1

Organism: Artemia franciscana (NCBI:txid6661)